Protein AF-A0A9W9Y7G5-F1 (afdb_monomer)

Radius of gyration: 18.4 Å; Cα contacts (8 Å, |Δi|>4): 168; chains: 1; bounding box: 62×41×43 Å

pLDDT: mean 81.01, std 15.97, range [38.94, 97.06]

Mean predicted aligned error: 9.38 Å

Foldseek 3Di:
DDDDPPPPDPPPLDQPDFDDAQWKKWWWFDPPPDPPDIATWIWGHHDRQWTKIWHWDCDPHVQDTDIDIDIDRCPSNPPRTPDIGTPDGHDPVCPVVVVVVSNVPDPHPPD

Organism: NCBI:txid1882269

Nearest PDB structures (foldseek):
  7uqb-assembly1_T  TM=4.193E-01  e=1.765E-01  Saccharomyces cerevisiae BY4741
  8ir3-assembly1_c  TM=4.124E-01  e=8.567E-01  Homo sapiens
  2ptf-assembly1_A  TM=5.793E-01  e=3.512E+00  Methanothermobacter thermautotrophicus str. Delta H
  2ptf-assembly1_B  TM=5.907E-01  e=5.213E+00  Methanothermobacter thermautotrophicus str. Delta H
  6ie4-assembly1_A  TM=3.474E-01  e=6.174E+00  Arabidopsis thaliana

Solvent-accessible surface area (backbone atoms only — not comparable to full-atom values): 6933 Å² total; per-residue (Å²): 139,88,79,80,82,76,75,79,71,80,78,67,83,68,60,84,52,88,80,58,69,34,22,37,27,46,34,36,25,56,62,81,84,48,92,92,40,71,44,70,35,41,34,36,30,66,44,97,65,32,27,40,35,43,38,74,44,50,83,91,46,83,86,49,70,46,80,46,78,45,81,38,67,51,73,48,70,41,82,46,56,74,49,73,46,76,76,52,82,44,63,75,89,45,52,63,59,52,52,57,51,60,74,63,56,82,87,62,84,86,126

Sequence (111 aa):
MTAEEEDPGSDIDVPKFSFEVNDPYILLSDRGDKSYTFHWRVYLHQIPTSGSTYHLLNDIDPTIWRFEHLPDQHVIYDSSLLTAQKIGMLNPTLHLAFLERLHQIPIVDSV

Structure (mmCIF, N/CA/C/O backbone):
data_AF-A0A9W9Y7G5-F1
#
_entry.id   AF-A0A9W9Y7G5-F1
#
loop_
_atom_si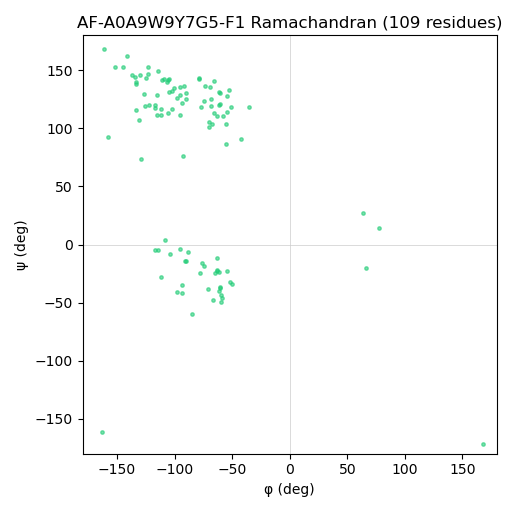te.group_PDB
_atom_site.id
_atom_site.type_symbol
_atom_site.label_atom_id
_atom_site.label_alt_id
_atom_site.label_comp_id
_atom_site.label_asym_id
_atom_site.label_entity_id
_atom_site.label_seq_id
_atom_site.pdbx_PDB_ins_code
_atom_site.Cartn_x
_atom_site.Cartn_y
_atom_site.Cartn_z
_atom_site.occupancy
_atom_site.B_iso_or_equiv
_atom_site.auth_seq_id
_atom_site.auth_comp_id
_atom_site.auth_asym_id
_atom_site.auth_atom_id
_atom_site.pdbx_PDB_model_num
ATOM 1 N N . MET A 1 1 ? -41.129 26.046 -24.274 1.00 38.94 1 MET A N 1
ATOM 2 C CA . MET A 1 1 ? -39.908 25.847 -25.075 1.00 38.94 1 MET A CA 1
ATOM 3 C C . MET A 1 1 ? -38.766 26.027 -24.101 1.00 38.94 1 MET A C 1
ATOM 5 O O . MET A 1 1 ? -38.572 27.121 -23.595 1.00 38.94 1 MET A O 1
ATOM 9 N N . THR A 1 2 ? -38.228 24.893 -23.679 1.00 43.12 2 THR A N 1
ATOM 10 C CA . THR A 1 2 ? -37.254 24.687 -22.608 1.00 43.12 2 THR A CA 1
ATOM 11 C C . THR A 1 2 ? -35.847 25.032 -23.074 1.00 43.12 2 THR A C 1
ATOM 13 O O . THR A 1 2 ? -35.486 24.712 -24.204 1.00 43.12 2 THR A O 1
ATOM 16 N N . ALA A 1 3 ? -35.065 25.620 -22.177 1.00 41.41 3 ALA A N 1
ATOM 17 C CA . ALA A 1 3 ? -33.634 25.378 -22.051 1.00 41.41 3 ALA A CA 1
ATOM 18 C C . ALA A 1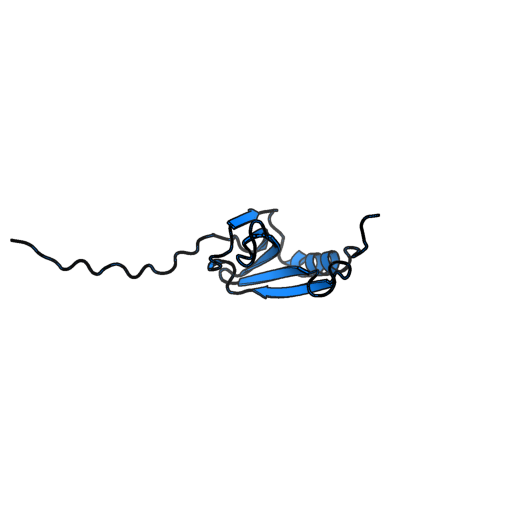 3 ? -33.259 25.784 -20.619 1.00 41.41 3 ALA A C 1
ATOM 20 O O . ALA A 1 3 ? -33.071 26.962 -20.331 1.00 41.41 3 ALA A O 1
ATOM 21 N N . GLU A 1 4 ? -33.286 24.810 -19.711 1.00 43.41 4 GLU A N 1
ATOM 22 C CA . GLU A 1 4 ? -32.519 24.887 -18.470 1.00 43.41 4 GLU A CA 1
ATOM 23 C C . GLU A 1 4 ? -31.064 24.624 -18.875 1.00 43.41 4 GLU A C 1
ATOM 25 O O . GLU A 1 4 ? -30.783 23.637 -19.557 1.00 43.41 4 GLU A O 1
ATOM 30 N N . GLU A 1 5 ? -30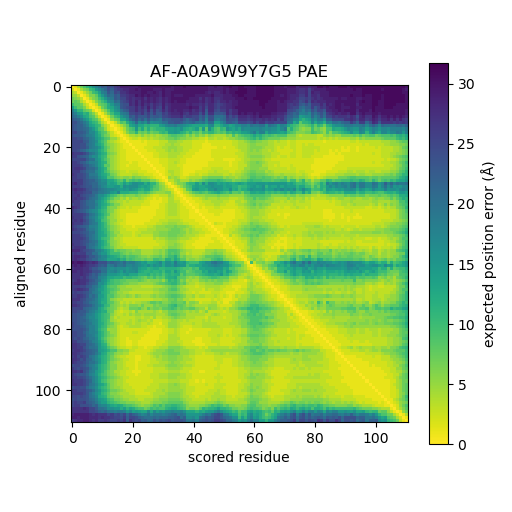.169 25.560 -18.560 1.00 46.62 5 GLU A N 1
ATOM 31 C CA . GLU A 1 5 ? -28.727 25.344 -18.660 1.00 46.62 5 GLU A CA 1
ATOM 32 C C . GLU A 1 5 ? -28.361 24.226 -17.681 1.00 46.62 5 GLU A C 1
ATOM 34 O O . GLU A 1 5 ? -28.446 24.404 -16.466 1.00 46.62 5 GLU A O 1
ATOM 39 N N . GLU A 1 6 ? -27.993 23.059 -18.211 1.00 45.09 6 GLU A N 1
ATOM 40 C CA . GLU A 1 6 ? -27.315 22.040 -17.421 1.00 45.09 6 GLU A CA 1
ATOM 41 C C . GLU A 1 6 ? -25.942 22.587 -17.021 1.00 45.09 6 GLU A C 1
ATOM 43 O O . GLU A 1 6 ? -25.074 22.822 -17.865 1.00 45.09 6 GLU A O 1
ATOM 48 N N . ASP A 1 7 ? -25.778 22.814 -15.719 1.00 51.69 7 ASP A N 1
ATOM 49 C CA . ASP A 1 7 ? -24.490 22.997 -15.058 1.00 51.69 7 ASP A CA 1
ATOM 50 C C . ASP A 1 7 ? -23.615 21.776 -15.391 1.00 51.69 7 ASP A C 1
ATOM 52 O O . ASP A 1 7 ? -23.992 20.653 -15.029 1.00 51.69 7 ASP A O 1
ATOM 56 N N . PRO A 1 8 ? -22.506 21.928 -16.142 1.00 45.62 8 PRO A N 1
ATOM 57 C CA . PRO A 1 8 ? -21.668 20.801 -16.497 1.00 45.62 8 PRO A CA 1
ATOM 58 C C . PRO A 1 8 ? -20.987 20.367 -15.210 1.00 45.62 8 PRO A 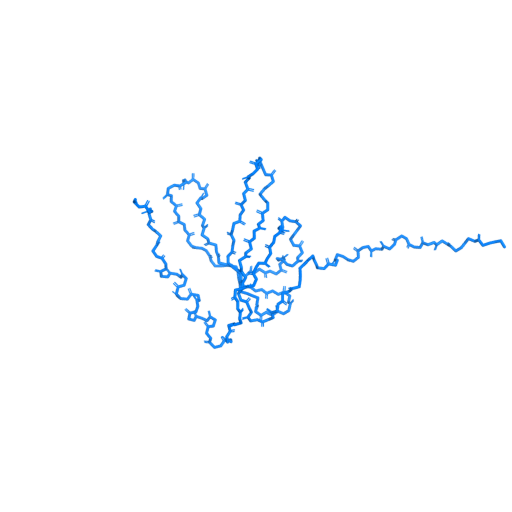C 1
ATOM 60 O O . PRO A 1 8 ? -20.057 21.025 -14.744 1.00 45.62 8 PRO A O 1
ATOM 63 N N . GLY A 1 9 ? -21.532 19.298 -14.627 1.00 47.34 9 GLY A N 1
ATOM 64 C CA . GLY A 1 9 ? -21.157 18.763 -13.333 1.00 47.34 9 GLY A CA 1
ATOM 65 C C . GLY A 1 9 ? -19.668 18.913 -13.089 1.00 47.34 9 GLY A C 1
ATOM 66 O O . GLY A 1 9 ? -18.844 18.371 -13.826 1.00 47.34 9 GLY A O 1
ATOM 67 N N . SER A 1 10 ? -19.329 19.670 -12.047 1.00 49.81 10 SER A N 1
ATOM 68 C CA . SER A 1 10 ? -18.027 19.548 -11.425 1.00 49.81 10 SER A CA 1
ATOM 69 C C . SER A 1 10 ? -17.896 18.078 -11.044 1.00 49.81 10 SER A C 1
ATOM 71 O O . SER A 1 10 ? -18.556 17.632 -10.100 1.00 49.81 10 SER A O 1
ATOM 73 N N . ASP A 1 11 ? -17.120 17.329 -11.824 1.00 52.72 11 ASP A N 1
ATOM 74 C CA . ASP A 1 11 ? -16.602 16.019 -11.462 1.00 52.72 11 ASP A CA 1
ATOM 75 C C . ASP A 1 11 ? -15.851 16.222 -10.146 1.00 52.72 11 ASP A C 1
ATOM 77 O O . ASP A 1 11 ? -14.668 16.553 -10.105 1.00 52.72 11 ASP A O 1
ATOM 81 N N . ILE A 1 12 ? -16.581 16.137 -9.036 1.00 58.50 12 ILE A N 1
ATOM 82 C CA . ILE A 1 12 ? -15.994 15.949 -7.723 1.00 58.50 12 ILE A CA 1
ATOM 83 C C . ILE A 1 12 ? -15.224 14.649 -7.884 1.00 58.50 12 ILE A C 1
ATOM 85 O O . ILE A 1 12 ? -15.874 13.626 -8.077 1.00 58.50 12 ILE A O 1
ATOM 89 N N . ASP A 1 13 ? -13.887 14.723 -7.877 1.00 63.06 13 ASP A N 1
ATOM 90 C CA . ASP A 1 13 ? -12.958 13.594 -7.983 1.00 63.06 13 ASP A CA 1
ATOM 91 C C . ASP A 1 13 ? -13.454 12.439 -7.109 1.00 63.06 13 ASP A C 1
ATOM 93 O O . ASP A 1 13 ? -13.183 12.365 -5.905 1.00 63.06 13 ASP A O 1
ATOM 97 N N . VAL A 1 14 ? -14.253 11.552 -7.702 1.00 62.59 14 VAL A N 1
ATOM 98 C CA . VAL A 1 14 ? -14.779 10.400 -6.991 1.00 62.59 14 VAL A CA 1
ATOM 99 C C . VAL A 1 14 ? -13.564 9.521 -6.738 1.00 62.59 14 VAL A C 1
ATOM 101 O O . VAL A 1 14 ? -12.864 9.192 -7.702 1.00 62.59 14 VAL A O 1
ATOM 104 N N . PRO A 1 15 ? -13.281 9.138 -5.479 1.00 65.44 15 PRO A N 1
ATOM 105 C CA . PRO A 1 15 ? -12.155 8.273 -5.183 1.00 65.44 15 PRO A CA 1
ATOM 106 C C . PRO A 1 15 ? -12.220 7.044 -6.082 1.00 65.44 15 PRO A C 1
ATOM 108 O O . PRO A 1 15 ? -13.181 6.271 -6.036 1.00 65.44 15 PRO A O 1
ATOM 111 N N . LYS A 1 16 ? -11.196 6.873 -6.920 1.00 74.19 16 LYS A N 1
ATOM 112 C CA . LYS A 1 16 ? -11.120 5.764 -7.881 1.00 74.19 16 LYS A CA 1
ATOM 113 C C . LYS A 1 16 ? -11.119 4.410 -7.164 1.00 74.19 16 LYS A C 1
ATOM 115 O O . LYS A 1 16 ? -11.514 3.397 -7.737 1.00 74.19 16 LYS A O 1
ATOM 120 N N . PHE A 1 17 ? -10.694 4.407 -5.902 1.00 81.00 17 PHE A N 1
ATOM 121 C CA . PHE A 1 17 ? -10.629 3.240 -5.041 1.00 81.00 17 PHE A CA 1
ATOM 122 C C . PHE A 1 17 ? -11.223 3.549 -3.665 1.00 81.00 17 PHE A C 1
ATOM 124 O O . PHE A 1 17 ? -10.951 4.593 -3.074 1.00 81.00 17 PHE A O 1
ATOM 131 N N . SER A 1 18 ? -11.993 2.600 -3.133 1.00 87.62 18 SER A N 1
ATOM 132 C CA . SER A 1 18 ? -12.436 2.596 -1.739 1.00 87.62 18 SER A CA 1
ATOM 133 C C . SER A 1 18 ? -11.533 1.683 -0.912 1.00 87.62 18 SER A C 1
ATOM 135 O O . SER A 1 18 ? -11.389 0.502 -1.239 1.00 87.62 18 SER A O 1
ATOM 137 N N . PHE A 1 19 ? -10.970 2.207 0.173 1.00 92.75 19 PHE A N 1
ATOM 138 C CA . PHE A 1 19 ? -10.154 1.445 1.114 1.00 92.75 19 PHE A CA 1
ATOM 139 C C . PHE A 1 19 ? -10.901 1.256 2.435 1.00 92.75 19 PHE A C 1
ATOM 141 O O . PHE A 1 19 ? -11.605 2.148 2.905 1.00 92.75 19 PHE A O 1
ATOM 148 N N . GLU A 1 20 ? -10.751 0.082 3.036 1.00 94.94 20 GLU A N 1
ATOM 149 C CA . GLU A 1 20 ? -11.304 -0.246 4.343 1.00 94.94 20 GLU A CA 1
ATOM 150 C C . GLU A 1 20 ? -10.270 0.077 5.421 1.00 94.94 20 GLU A C 1
ATOM 152 O O . GLU A 1 20 ? -9.070 -0.159 5.270 1.00 94.94 20 GLU A O 1
ATOM 157 N N . VAL A 1 21 ? -10.728 0.693 6.509 1.00 95.06 21 VAL A N 1
ATOM 158 C CA . VAL A 1 21 ? -9.839 1.136 7.583 1.00 95.06 21 VAL A CA 1
ATOM 159 C C . VAL A 1 21 ? -9.274 -0.074 8.322 1.00 95.06 21 VAL A C 1
ATOM 161 O O . VAL A 1 21 ? -10.017 -0.960 8.739 1.00 95.06 21 VAL A O 1
ATOM 164 N N . ASN A 1 22 ? -7.968 -0.019 8.581 1.00 96.25 22 ASN A N 1
ATOM 165 C CA . ASN A 1 22 ? -7.118 -1.047 9.181 1.00 96.25 22 ASN A CA 1
ATOM 166 C C . ASN A 1 22 ? -6.716 -2.192 8.251 1.00 96.25 22 ASN A C 1
ATOM 168 O O . ASN A 1 22 ? -6.178 -3.198 8.720 1.00 96.25 22 ASN A O 1
ATOM 172 N N . ASP A 1 23 ? -6.905 -2.030 6.947 1.00 96.19 23 ASP A N 1
ATOM 173 C CA . ASP A 1 23 ? -6.608 -3.088 5.996 1.00 96.19 23 ASP A CA 1
ATOM 174 C C . ASP A 1 23 ? -5.310 -2.799 5.229 1.00 96.19 23 ASP A C 1
ATOM 176 O O . ASP A 1 23 ? -5.109 -1.686 4.728 1.00 96.19 23 ASP A O 1
ATOM 180 N N . PRO A 1 24 ? -4.391 -3.778 5.146 1.00 95.75 24 PRO A N 1
ATOM 181 C CA . PRO A 1 24 ? -3.262 -3.717 4.234 1.00 95.75 24 PRO A CA 1
ATOM 182 C C . PRO A 1 24 ? -3.649 -4.075 2.793 1.00 95.75 24 PRO A C 1
ATOM 184 O O . PRO A 1 24 ? -4.411 -5.011 2.527 1.00 95.75 24 PRO A O 1
ATOM 187 N N . TYR A 1 25 ? -3.025 -3.372 1.855 1.00 95.62 25 TYR A N 1
ATOM 188 C CA . TYR A 1 25 ? -3.193 -3.488 0.415 1.00 95.62 25 TYR A CA 1
ATOM 189 C C . TYR A 1 25 ? -1.838 -3.619 -0.281 1.00 95.62 25 TYR A C 1
ATOM 191 O O . TYR A 1 25 ? -0.858 -2.988 0.120 1.00 95.62 25 TYR A O 1
ATOM 199 N N . ILE A 1 26 ? -1.802 -4.394 -1.364 1.00 94.94 26 ILE A N 1
ATOM 200 C CA . ILE A 1 26 ? -0.750 -4.305 -2.381 1.00 94.94 26 ILE A CA 1
ATOM 201 C C . ILE A 1 26 ? -1.252 -3.365 -3.469 1.00 94.94 26 ILE A C 1
ATOM 203 O O . ILE A 1 26 ? -2.300 -3.607 -4.068 1.00 94.94 26 ILE A O 1
ATOM 207 N N . LEU A 1 27 ? -0.504 -2.299 -3.719 1.00 93.88 27 LEU A N 1
ATOM 208 C CA . LEU A 1 27 ? -0.811 -1.297 -4.728 1.00 93.88 27 LEU A CA 1
ATOM 209 C C . LEU A 1 27 ? 0.097 -1.473 -5.937 1.00 93.88 27 LEU A C 1
ATOM 211 O O . LEU A 1 27 ? 1.291 -1.739 -5.781 1.00 93.88 27 LEU A O 1
ATOM 215 N N . LEU A 1 28 ? -0.464 -1.251 -7.120 1.00 91.81 28 LEU A N 1
ATOM 216 C CA . LEU A 1 28 ? 0.269 -1.180 -8.377 1.00 91.81 28 LEU A CA 1
ATOM 217 C C . LEU A 1 28 ? -0.050 0.139 -9.074 1.00 91.81 28 LEU A C 1
ATOM 219 O O . LEU A 1 28 ? -1.202 0.364 -9.445 1.00 91.81 28 LEU A O 1
ATOM 223 N N . SER A 1 29 ? 0.963 0.967 -9.299 1.00 90.50 29 SER A N 1
ATOM 224 C CA . SER A 1 29 ? 0.844 2.211 -10.065 1.00 90.50 29 SER A CA 1
ATOM 225 C C . SER A 1 29 ? 1.646 2.160 -11.360 1.00 90.50 29 SER A C 1
ATOM 227 O O . SER A 1 29 ? 2.697 1.520 -11.419 1.00 90.50 29 SER A O 1
ATOM 229 N N . ASP A 1 30 ? 1.170 2.868 -12.377 1.00 88.00 30 ASP A N 1
ATOM 230 C CA . ASP A 1 30 ? 1.945 3.200 -13.575 1.00 88.00 30 ASP A CA 1
ATOM 231 C C . ASP A 1 30 ? 2.981 4.289 -13.241 1.00 88.00 30 ASP A C 1
ATOM 233 O O . ASP A 1 30 ? 2.661 5.249 -12.540 1.00 88.00 30 ASP A O 1
ATOM 237 N N . ARG A 1 31 ? 4.228 4.156 -13.710 1.00 84.75 31 ARG A N 1
ATOM 238 C CA . ARG A 1 31 ? 5.256 5.201 -13.542 1.00 84.75 31 ARG A CA 1
ATOM 239 C C . ARG A 1 31 ? 5.276 6.216 -14.687 1.00 84.75 31 ARG A C 1
ATOM 241 O O . ARG A 1 31 ? 5.878 7.273 -14.518 1.00 84.75 31 ARG A O 1
ATOM 248 N N . GLY A 1 32 ? 4.616 5.934 -15.814 1.00 75.81 32 GLY A N 1
ATOM 249 C CA . GLY A 1 32 ? 4.364 6.861 -16.927 1.00 75.81 32 GLY A CA 1
ATOM 250 C C . GLY A 1 32 ? 5.588 7.344 -17.722 1.00 75.81 32 GLY A C 1
ATOM 251 O O . GLY A 1 32 ? 5.445 7.780 -18.862 1.00 75.81 32 GLY A O 1
ATOM 252 N N . ASP A 1 33 ? 6.794 7.264 -17.161 1.00 72.00 33 ASP A N 1
ATOM 253 C CA . ASP A 1 33 ? 8.040 7.768 -17.739 1.00 72.00 33 ASP A CA 1
ATOM 254 C C . ASP A 1 33 ? 8.613 6.859 -18.839 1.00 72.00 33 ASP A C 1
ATOM 256 O O . ASP A 1 33 ? 9.346 7.320 -19.718 1.00 72.00 33 ASP A O 1
ATOM 260 N N . LYS A 1 34 ? 8.276 5.565 -18.812 1.00 67.88 34 LYS A N 1
ATOM 261 C CA . LYS A 1 34 ? 8.699 4.548 -19.783 1.00 67.88 34 LYS A CA 1
ATOM 262 C C . LYS A 1 34 ? 7.577 3.533 -19.998 1.00 67.88 34 LYS A C 1
ATOM 264 O O . LYS A 1 34 ? 6.764 3.280 -19.116 1.00 67.88 34 LYS A O 1
ATOM 269 N N . SER A 1 35 ? 7.535 2.905 -21.172 1.00 70.50 35 SER A N 1
ATOM 270 C CA . SER A 1 35 ? 6.567 1.832 -21.418 1.00 70.50 35 SER A CA 1
ATOM 271 C C . SER A 1 35 ? 6.793 0.672 -20.444 1.00 70.50 35 SER A C 1
ATOM 273 O O . SER A 1 35 ? 7.915 0.181 -20.320 1.00 70.50 35 SER A O 1
ATOM 275 N N . TYR A 1 36 ? 5.713 0.214 -19.807 1.00 69.88 36 TYR A N 1
ATOM 276 C CA . TYR A 1 36 ? 5.693 -0.946 -18.908 1.00 69.88 36 TYR A CA 1
ATOM 277 C C . TYR A 1 36 ? 6.541 -0.798 -17.631 1.00 69.88 36 TYR A C 1
ATOM 279 O O . TYR A 1 36 ? 6.991 -1.803 -17.076 1.00 69.88 36 TYR A O 1
ATOM 287 N N . THR A 1 37 ? 6.762 0.428 -17.142 1.00 80.12 37 THR A N 1
ATOM 288 C CA . THR A 1 37 ? 7.329 0.645 -15.805 1.00 80.12 37 THR A CA 1
ATOM 289 C C . THR A 1 37 ? 6.220 0.752 -14.768 1.00 80.12 37 THR A C 1
ATOM 291 O O . THR A 1 37 ? 5.31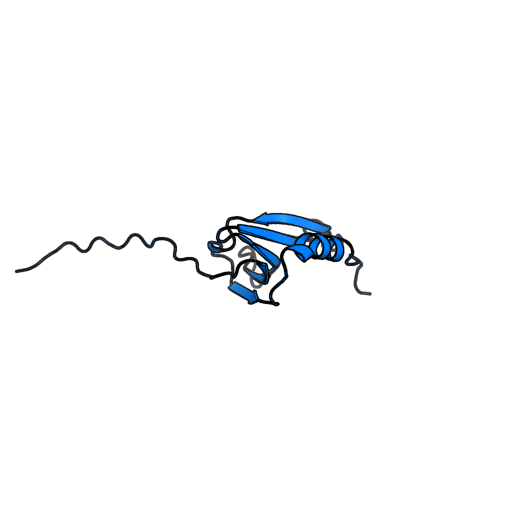5 1.575 -14.862 1.00 80.12 37 THR A O 1
ATOM 294 N N . PHE A 1 38 ? 6.305 -0.090 -13.741 1.00 82.12 38 PHE A N 1
ATOM 295 C CA . PHE A 1 38 ? 5.306 -0.157 -12.683 1.00 82.12 38 PHE A CA 1
ATOM 296 C C . PHE A 1 38 ? 5.938 0.066 -11.311 1.00 82.12 38 PHE A C 1
ATOM 298 O O . PHE A 1 38 ? 7.112 -0.236 -11.092 1.00 82.12 38 PHE A O 1
ATOM 305 N N . HIS A 1 39 ? 5.144 0.579 -10.376 1.00 84.94 39 HIS A N 1
ATOM 306 C CA . HIS A 1 39 ? 5.524 0.760 -8.983 1.00 84.94 39 HIS A CA 1
ATOM 307 C C . HIS A 1 39 ? 4.634 -0.085 -8.073 1.00 84.94 39 HIS A C 1
ATOM 309 O O . HIS A 1 39 ? 3.422 0.120 -8.028 1.00 84.94 39 HIS A O 1
ATOM 315 N N . TRP A 1 40 ? 5.251 -0.996 -7.323 1.00 88.25 40 TRP A N 1
ATOM 316 C CA . TRP A 1 40 ? 4.587 -1.779 -6.286 1.00 88.25 40 TRP A CA 1
ATOM 317 C C . TRP A 1 40 ? 4.766 -1.127 -4.920 1.00 88.25 40 TRP A C 1
ATOM 319 O O . TRP A 1 40 ? 5.874 -0.720 -4.573 1.00 88.25 40 TRP A O 1
ATOM 329 N N . ARG A 1 41 ? 3.689 -1.048 -4.136 1.00 90.62 41 ARG A N 1
ATOM 330 C CA . ARG A 1 41 ? 3.717 -0.498 -2.772 1.00 90.62 41 ARG A CA 1
ATOM 331 C C . ARG A 1 41 ? 2.894 -1.370 -1.835 1.00 90.62 41 ARG A C 1
ATOM 333 O O . ARG A 1 41 ? 1.860 -1.895 -2.242 1.00 90.62 41 ARG A O 1
ATOM 340 N N . VAL A 1 42 ? 3.317 -1.491 -0.580 1.00 93.81 42 VAL A N 1
ATOM 341 C CA . VAL A 1 42 ? 2.446 -2.002 0.486 1.00 93.81 42 VAL A CA 1
ATOM 342 C C . VAL A 1 42 ? 1.841 -0.798 1.189 1.00 93.81 42 VAL A C 1
ATOM 344 O O . VAL A 1 42 ? 2.564 0.105 1.594 1.00 93.81 42 VAL A O 1
ATOM 347 N N . TYR A 1 43 ? 0.525 -0.772 1.335 1.00 95.38 43 TYR A N 1
ATOM 348 C CA . TYR A 1 43 ? -0.193 0.332 1.959 1.00 95.38 43 TYR A CA 1
ATOM 349 C C . TYR A 1 43 ? -1.080 -0.186 3.078 1.00 95.38 43 TYR A C 1
ATOM 351 O O . TYR A 1 43 ? -1.848 -1.114 2.862 1.00 95.38 43 TYR A O 1
ATOM 359 N N . LEU A 1 44 ? -0.995 0.407 4.261 1.00 96.25 44 LEU A N 1
ATOM 360 C CA . LEU A 1 44 ? -1.932 0.165 5.350 1.00 96.25 44 LEU A CA 1
ATOM 361 C C . LEU A 1 44 ? -2.848 1.376 5.468 1.00 96.25 44 LEU A C 1
ATOM 363 O O . LEU A 1 44 ? -2.394 2.455 5.849 1.00 96.25 44 LEU A O 1
ATOM 367 N N . HIS A 1 45 ? -4.131 1.194 5.167 1.00 95.94 45 HIS A N 1
ATOM 368 C CA . HIS A 1 45 ? -5.123 2.246 5.345 1.00 95.94 45 HIS A CA 1
ATOM 369 C C . HIS A 1 45 ? -5.465 2.354 6.833 1.00 95.94 45 HIS A C 1
ATOM 371 O O . HIS A 1 45 ? -5.916 1.381 7.429 1.00 95.94 45 HIS A O 1
ATOM 377 N N . GLN A 1 46 ? -5.214 3.498 7.469 1.00 94.38 46 GLN A N 1
ATOM 378 C CA . GLN A 1 46 ? -5.313 3.621 8.935 1.00 94.38 46 GLN A CA 1
ATOM 379 C C . GLN A 1 46 ? -6.468 4.512 9.380 1.00 94.38 46 GLN A C 1
ATOM 381 O O . GLN A 1 46 ? -7.015 4.306 10.460 1.00 94.38 46 GLN A O 1
ATOM 386 N N . ILE A 1 47 ? -6.857 5.479 8.550 1.00 91.19 47 ILE A N 1
ATOM 387 C CA . ILE A 1 47 ? -8.030 6.334 8.745 1.00 91.19 47 ILE A CA 1
ATOM 388 C C . ILE A 1 47 ? -8.708 6.571 7.387 1.00 91.19 47 ILE A C 1
ATOM 390 O O . ILE A 1 47 ? -8.041 6.421 6.371 1.00 91.19 47 ILE A O 1
ATOM 394 N N . PRO A 1 48 ? -9.982 7.006 7.330 1.00 89.12 48 PRO A N 1
ATOM 395 C CA . PRO A 1 48 ? -10.750 7.063 6.076 1.00 89.12 48 PRO A CA 1
ATOM 396 C C . PRO A 1 48 ? -10.116 7.850 4.919 1.00 89.12 48 PRO A C 1
ATOM 398 O O . PRO A 1 48 ? -10.475 7.650 3.765 1.00 89.12 48 PRO A O 1
ATOM 401 N N . THR A 1 49 ? -9.204 8.774 5.215 1.00 86.75 49 THR A N 1
ATOM 402 C CA . THR A 1 49 ? -8.557 9.635 4.219 1.00 86.75 49 THR A CA 1
ATOM 403 C C . THR A 1 49 ? -7.060 9.388 4.078 1.00 86.75 49 THR A C 1
ATOM 405 O O . THR A 1 49 ? -6.428 10.021 3.239 1.00 86.75 49 THR A O 1
ATOM 408 N N . SER A 1 50 ? -6.453 8.522 4.897 1.00 90.19 50 SER A N 1
ATOM 409 C CA . SER A 1 50 ? -5.002 8.345 4.870 1.00 90.19 50 SER A CA 1
ATOM 410 C C . SER A 1 50 ? -4.512 7.054 5.515 1.00 90.19 50 SER A C 1
ATOM 412 O O . SER A 1 50 ? -5.225 6.309 6.192 1.00 90.19 50 SER A O 1
ATOM 414 N N . GLY A 1 51 ? -3.239 6.774 5.283 1.00 94.00 51 GLY A N 1
ATOM 415 C CA . GLY A 1 51 ? -2.584 5.602 5.820 1.00 94.00 51 GLY A CA 1
ATOM 416 C C . GLY A 1 51 ? -1.077 5.727 5.757 1.00 94.00 51 GLY A C 1
ATOM 417 O O . GLY A 1 51 ? -0.527 6.819 5.614 1.00 94.00 51 GLY A O 1
ATOM 418 N N . SER A 1 52 ? -0.424 4.583 5.859 1.00 95.06 52 SER A N 1
ATOM 419 C CA . SER A 1 52 ? 1.021 4.463 5.773 1.00 95.06 52 SER A CA 1
ATOM 420 C C . SER A 1 52 ? 1.391 3.648 4.555 1.00 95.06 52 SER A C 1
ATOM 422 O O . SER A 1 52 ? 0.905 2.530 4.380 1.00 95.06 52 SER A O 1
ATOM 424 N N . THR A 1 53 ? 2.294 4.186 3.750 1.00 93.56 53 THR A N 1
ATOM 425 C CA . THR A 1 53 ? 2.889 3.462 2.640 1.00 93.56 53 THR A CA 1
ATOM 426 C C . THR A 1 53 ? 4.270 2.961 3.040 1.00 93.56 53 THR A C 1
ATOM 428 O O . THR A 1 53 ? 5.071 3.687 3.632 1.00 93.56 53 THR A O 1
ATOM 431 N N . TYR A 1 54 ? 4.537 1.705 2.710 1.00 91.25 54 TYR A N 1
ATOM 432 C CA . TYR A 1 54 ? 5.796 1.014 2.928 1.00 91.25 54 TYR A CA 1
ATOM 433 C C . TYR A 1 54 ? 6.394 0.679 1.561 1.00 91.25 54 TYR A C 1
ATOM 435 O O . TYR A 1 54 ? 5.838 -0.115 0.792 1.00 91.25 54 TYR A O 1
ATOM 443 N N . HIS A 1 55 ? 7.501 1.337 1.237 1.00 85.19 55 HIS A N 1
ATOM 444 C CA . HIS A 1 55 ? 8.186 1.227 -0.041 1.00 85.19 55 HIS A CA 1
ATOM 445 C C . HIS A 1 55 ? 9.459 0.407 0.088 1.00 85.19 55 HIS A C 1
ATOM 447 O O . HIS A 1 55 ? 10.224 0.574 1.035 1.00 85.19 55 HIS A O 1
ATOM 453 N N . LEU A 1 56 ? 9.719 -0.404 -0.933 1.00 77.81 56 LEU A N 1
ATOM 454 C CA . LEU A 1 56 ? 11.040 -0.944 -1.207 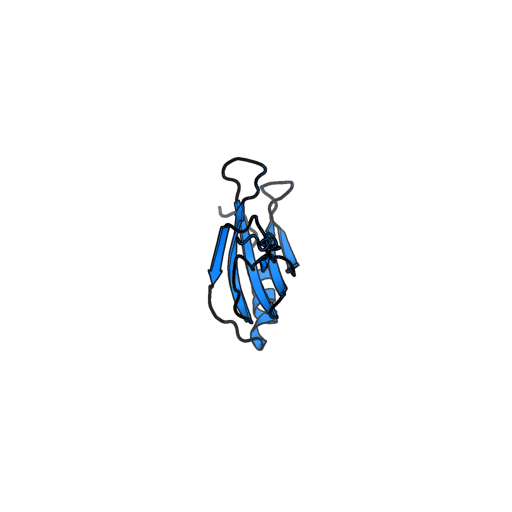1.00 77.81 56 LEU A CA 1
ATOM 455 C C . LEU A 1 56 ? 11.531 -0.302 -2.513 1.00 77.81 56 LEU A C 1
ATOM 457 O O . LEU A 1 56 ? 10.939 -0.519 -3.569 1.00 77.81 56 LEU A O 1
ATOM 461 N N . LEU A 1 57 ? 12.552 0.549 -2.428 1.00 75.88 57 LEU A N 1
ATOM 462 C CA . LEU A 1 57 ? 13.035 1.373 -3.540 1.00 75.88 57 LEU A CA 1
ATOM 463 C C . LEU A 1 57 ? 14.411 0.912 -4.020 1.00 75.88 57 LEU A C 1
ATOM 465 O O . LEU A 1 57 ? 15.265 0.623 -3.188 1.00 75.88 57 LEU A O 1
ATOM 469 N N . ASN A 1 58 ? 14.628 0.946 -5.337 1.00 68.94 58 ASN A N 1
ATOM 470 C CA . ASN A 1 58 ? 15.924 0.802 -6.010 1.00 68.94 58 ASN A CA 1
ATOM 471 C C . ASN A 1 58 ? 16.126 1.961 -7.011 1.00 68.94 58 ASN A C 1
ATOM 473 O O . ASN A 1 58 ? 15.904 1.840 -8.213 1.00 68.94 58 ASN A O 1
ATOM 477 N N . ASP A 1 59 ? 16.405 3.156 -6.501 1.00 64.56 59 ASP A N 1
ATOM 478 C CA . ASP A 1 59 ? 16.260 4.408 -7.250 1.00 64.56 59 ASP A CA 1
ATOM 479 C C . ASP A 1 59 ? 17.471 4.781 -8.123 1.00 64.56 59 ASP A C 1
ATOM 481 O O . ASP A 1 59 ? 17.324 4.945 -9.332 1.00 64.56 59 ASP A O 1
ATOM 485 N N . ILE A 1 60 ? 18.651 4.956 -7.522 1.00 63.16 60 ILE A N 1
ATOM 486 C CA . ILE A 1 60 ? 19.841 5.523 -8.178 1.00 63.16 60 ILE A CA 1
ATOM 487 C C . ILE A 1 60 ? 20.774 4.410 -8.652 1.00 63.16 60 ILE A C 1
ATOM 489 O O . ILE A 1 60 ? 21.313 4.474 -9.756 1.00 63.16 60 ILE A O 1
ATOM 493 N N . ASP A 1 61 ? 20.938 3.383 -7.824 1.00 66.38 61 ASP A N 1
ATOM 494 C CA . ASP A 1 61 ? 21.652 2.161 -8.158 1.00 66.38 61 ASP A CA 1
ATOM 495 C C . ASP A 1 61 ? 20.644 1.005 -8.094 1.00 66.38 61 ASP A C 1
ATOM 497 O O . ASP A 1 61 ? 20.091 0.751 -7.022 1.00 66.38 61 ASP A O 1
ATOM 501 N N . PRO A 1 62 ? 20.372 0.299 -9.206 1.00 67.00 62 PRO A N 1
ATOM 502 C CA . PRO A 1 62 ? 19.402 -0.793 -9.219 1.00 67.00 62 PRO A CA 1
ATOM 503 C C . PRO A 1 62 ? 19.799 -1.973 -8.314 1.00 67.00 62 PRO A C 1
ATOM 505 O O . PRO A 1 62 ? 18.964 -2.846 -8.084 1.00 67.00 62 PRO A O 1
ATOM 508 N N . THR A 1 63 ? 21.043 -2.002 -7.822 1.00 69.62 63 THR A N 1
ATOM 509 C CA . THR A 1 63 ? 21.566 -2.999 -6.874 1.00 69.62 63 THR A CA 1
ATOM 510 C C . THR A 1 63 ? 21.404 -2.585 -5.410 1.00 69.62 63 THR A C 1
ATOM 512 O O . THR A 1 63 ? 21.517 -3.419 -4.515 1.00 69.62 63 THR A O 1
ATOM 515 N N . ILE A 1 64 ? 21.108 -1.309 -5.136 1.00 68.25 64 ILE A N 1
ATOM 516 C CA . ILE A 1 64 ? 20.908 -0.810 -3.775 1.00 68.25 64 ILE A CA 1
ATOM 517 C C . ILE A 1 64 ? 19.419 -0.670 -3.519 1.00 68.25 64 ILE A C 1
ATOM 519 O O . ILE A 1 64 ? 18.725 0.151 -4.116 1.00 68.25 64 ILE A O 1
ATOM 523 N N . TRP A 1 65 ? 18.947 -1.446 -2.559 1.00 76.00 65 TRP A N 1
ATOM 524 C CA . TRP A 1 65 ? 17.564 -1.435 -2.132 1.00 76.00 65 TRP A CA 1
ATOM 525 C C . TRP A 1 65 ? 17.430 -0.757 -0.764 1.00 76.00 65 TRP A C 1
ATOM 527 O O . TRP A 1 65 ? 18.248 -0.969 0.133 1.00 76.00 65 TRP A O 1
ATOM 537 N N . ARG A 1 66 ? 16.377 0.043 -0.577 1.00 79.00 66 ARG A N 1
ATOM 538 C CA . ARG A 1 66 ? 16.052 0.681 0.707 1.00 79.00 66 ARG A CA 1
ATOM 539 C C . ARG A 1 66 ? 14.583 0.553 1.057 1.00 79.00 66 ARG A C 1
ATOM 541 O O . ARG A 1 66 ? 13.722 0.645 0.184 1.00 79.00 66 ARG A O 1
ATOM 548 N N . PHE A 1 67 ? 14.315 0.383 2.345 1.00 84.75 67 PHE A N 1
ATOM 549 C CA . PHE A 1 67 ? 12.968 0.450 2.890 1.00 84.75 67 PHE A CA 1
ATOM 550 C C . PHE A 1 67 ? 12.642 1.887 3.303 1.00 84.75 67 PHE A C 1
ATOM 552 O O . PHE A 1 67 ? 13.418 2.512 4.025 1.00 84.75 67 PHE A O 1
ATOM 559 N N . GLU A 1 68 ? 11.491 2.398 2.876 1.00 88.00 68 GLU A N 1
ATOM 560 C CA . GLU A 1 68 ? 10.943 3.671 3.345 1.00 88.00 68 GLU A CA 1
ATOM 561 C C . GLU A 1 68 ? 9.529 3.482 3.895 1.00 88.00 68 GLU A C 1
ATOM 563 O O . GLU A 1 68 ? 8.723 2.730 3.349 1.00 88.00 68 GLU A O 1
ATOM 568 N N . HIS A 1 69 ? 9.211 4.218 4.957 1.00 91.06 69 HIS A N 1
ATOM 569 C CA . HIS A 1 69 ? 7.867 4.324 5.517 1.00 91.06 69 HIS A CA 1
ATOM 570 C C . HIS A 1 69 ? 7.448 5.790 5.513 1.00 91.06 69 HIS A C 1
ATOM 572 O O . HIS A 1 69 ? 8.115 6.629 6.118 1.00 91.06 69 HIS A O 1
ATOM 578 N N . LEU A 1 70 ? 6.354 6.098 4.817 1.00 92.62 70 LEU A N 1
ATOM 579 C CA . LEU A 1 70 ? 5.858 7.460 4.644 1.00 92.62 70 LEU A CA 1
ATOM 580 C C . LEU A 1 70 ? 4.342 7.511 4.891 1.00 92.62 70 LEU A C 1
ATOM 582 O O . LEU A 1 70 ? 3.626 6.603 4.460 1.00 92.62 70 LEU A O 1
ATOM 586 N N . PRO A 1 71 ? 3.823 8.557 5.558 1.00 91.38 71 PRO A N 1
ATOM 587 C CA . PRO A 1 71 ? 2.388 8.805 5.587 1.00 91.38 71 PRO A CA 1
ATOM 588 C C . PRO A 1 71 ? 1.890 9.167 4.181 1.00 91.38 71 PRO A C 1
ATOM 590 O O . PRO A 1 71 ? 2.546 9.918 3.460 1.00 91.38 71 PRO A O 1
ATOM 593 N N . ASP A 1 72 ? 0.712 8.670 3.812 1.00 89.69 72 ASP A N 1
ATOM 594 C CA . ASP A 1 72 ? 0.105 8.908 2.502 1.00 89.69 72 ASP A CA 1
ATOM 595 C C . ASP A 1 72 ? -1.372 9.287 2.651 1.00 89.69 72 ASP A C 1
ATOM 597 O O . ASP A 1 72 ? -2.197 8.512 3.147 1.00 89.69 72 ASP A O 1
ATOM 601 N N . GLN A 1 73 ? -1.679 10.517 2.240 1.00 86.38 73 GLN A N 1
ATOM 602 C CA . GLN A 1 73 ? -3.013 11.123 2.280 1.00 86.38 73 GLN A CA 1
ATOM 603 C C . GLN A 1 73 ? -3.685 11.173 0.902 1.00 86.38 73 GLN A C 1
ATOM 605 O O . GLN A 1 73 ? -4.850 11.546 0.805 1.00 86.38 73 GLN A O 1
ATOM 610 N N . HIS A 1 74 ? -2.959 10.834 -0.165 1.00 83.81 74 HIS A N 1
ATOM 611 C CA . HIS A 1 74 ? -3.408 11.063 -1.538 1.00 83.81 74 HIS A CA 1
ATOM 612 C C . HIS A 1 74 ? -3.599 9.772 -2.328 1.00 83.81 74 HIS A C 1
ATOM 614 O O . HIS A 1 74 ? -4.112 9.826 -3.440 1.00 83.81 74 HIS A O 1
ATOM 620 N N . VAL A 1 75 ? -3.257 8.612 -1.760 1.00 84.44 75 VAL A N 1
ATOM 621 C CA . VAL A 1 75 ? -3.373 7.313 -2.438 1.00 84.44 75 VAL A CA 1
ATOM 622 C C . VAL A 1 75 ? -4.759 7.038 -3.035 1.00 84.44 75 VAL A C 1
ATOM 624 O O . VAL A 1 75 ? -4.865 6.399 -4.077 1.00 84.44 75 VAL A O 1
ATOM 627 N N . ILE A 1 76 ? -5.827 7.545 -2.411 1.00 83.31 76 ILE A N 1
ATOM 628 C CA . ILE A 1 76 ? -7.215 7.352 -2.864 1.00 83.31 76 ILE A CA 1
ATOM 629 C C . ILE A 1 76 ? -7.569 8.194 -4.101 1.00 83.31 76 ILE A C 1
ATOM 631 O O . ILE A 1 76 ? -8.527 7.881 -4.808 1.00 83.31 76 ILE A O 1
ATOM 635 N N . TYR A 1 77 ? -6.772 9.230 -4.368 1.00 84.62 77 TYR A N 1
ATOM 636 C CA . TYR A 1 77 ? -6.890 10.153 -5.499 1.00 84.62 77 TYR A CA 1
ATOM 637 C C . TYR A 1 77 ? -5.778 9.942 -6.538 1.00 84.62 77 TYR A C 1
ATOM 639 O O . TYR A 1 77 ? -5.670 10.697 -7.501 1.00 84.62 77 TYR A O 1
ATOM 647 N N . ASP A 1 78 ? -4.920 8.938 -6.347 1.00 86.75 78 ASP A N 1
ATOM 648 C CA . ASP A 1 78 ? -3.779 8.692 -7.219 1.00 86.75 78 ASP A CA 1
ATOM 649 C C . ASP A 1 78 ? -4.249 8.179 -8.589 1.00 86.75 78 ASP A C 1
ATOM 651 O O . ASP A 1 78 ? -4.642 7.021 -8.756 1.00 86.75 78 ASP A O 1
ATOM 655 N N . SER A 1 79 ? -4.191 9.051 -9.597 1.00 87.69 79 SER A N 1
ATOM 656 C CA . SER A 1 79 ? -4.600 8.728 -10.967 1.00 87.69 79 SER A CA 1
ATOM 657 C C . SER A 1 79 ? -3.716 7.658 -11.613 1.00 87.69 79 SER A C 1
ATOM 659 O O . SER A 1 79 ? -4.195 6.917 -12.478 1.00 87.69 79 SER A O 1
ATOM 661 N N . SER A 1 80 ? -2.467 7.519 -11.148 1.00 88.94 80 SER A N 1
ATOM 662 C CA . SER A 1 80 ? -1.523 6.496 -11.603 1.00 88.94 80 SER A CA 1
ATOM 663 C C . SER A 1 80 ? -1.819 5.110 -11.029 1.00 88.94 80 SER A C 1
ATOM 665 O O . SER A 1 80 ? -1.312 4.113 -11.545 1.00 88.94 80 SER A O 1
ATOM 667 N N . LEU A 1 81 ? -2.641 5.016 -9.975 1.00 90.81 81 LEU A N 1
ATOM 668 C CA . LEU A 1 81 ? -2.979 3.750 -9.337 1.00 90.81 81 LEU A CA 1
ATOM 669 C C . LEU A 1 81 ? -3.844 2.901 -10.280 1.00 90.81 81 LEU A C 1
ATOM 671 O O . LEU A 1 81 ? -4.940 3.291 -10.696 1.00 90.81 81 LEU A O 1
ATOM 675 N N . LEU A 1 82 ? -3.328 1.726 -10.637 1.00 91.25 82 LEU A N 1
ATOM 676 C CA . LEU A 1 82 ? -3.959 0.776 -11.551 1.00 91.25 82 LEU A CA 1
ATOM 677 C C . LEU A 1 82 ? -4.792 -0.258 -10.796 1.00 91.25 82 LEU A C 1
ATOM 679 O O . LEU A 1 82 ? -5.890 -0.596 -11.228 1.00 91.25 82 LEU A O 1
ATOM 683 N N . THR A 1 83 ? -4.280 -0.761 -9.669 1.00 92.38 83 THR A N 1
ATOM 684 C CA . THR A 1 83 ? -5.001 -1.715 -8.820 1.00 92.38 83 THR A CA 1
ATOM 685 C C . THR A 1 83 ? -4.580 -1.617 -7.356 1.00 92.38 83 THR A C 1
ATOM 687 O O . THR A 1 83 ? -3.446 -1.251 -7.039 1.00 92.38 83 THR A O 1
ATOM 690 N N . ALA A 1 84 ? -5.510 -1.983 -6.474 1.00 94.25 84 ALA A N 1
ATOM 691 C CA . ALA A 1 84 ? -5.313 -2.132 -5.043 1.00 94.25 84 ALA A CA 1
ATOM 692 C C . ALA A 1 84 ? -5.889 -3.482 -4.596 1.00 94.25 84 ALA A C 1
ATOM 694 O O . ALA A 1 84 ? -7.105 -3.665 -4.528 1.00 94.25 84 ALA A O 1
ATOM 695 N N . GLN A 1 85 ? -5.018 -4.439 -4.283 1.00 95.50 85 GLN A N 1
ATOM 696 C CA . GLN A 1 85 ? -5.424 -5.753 -3.794 1.00 95.50 85 GLN A CA 1
ATOM 697 C C . GLN A 1 85 ? -5.395 -5.769 -2.268 1.00 95.50 85 GLN A C 1
ATOM 699 O O . GLN A 1 85 ? -4.321 -5.749 -1.667 1.00 95.50 85 GLN A O 1
ATOM 704 N N . LYS A 1 86 ? -6.570 -5.860 -1.639 1.00 95.56 86 LYS A N 1
ATOM 705 C CA . LYS A 1 86 ? -6.689 -6.099 -0.195 1.00 95.56 86 LYS A CA 1
ATOM 706 C C . LYS A 1 86 ? -6.048 -7.441 0.166 1.00 95.56 86 LYS A C 1
ATOM 708 O O . LYS A 1 86 ? -6.355 -8.454 -0.465 1.00 95.56 86 LYS A O 1
ATOM 713 N N . ILE A 1 87 ? -5.189 -7.447 1.181 1.00 93.62 87 ILE A N 1
ATOM 714 C CA . ILE A 1 87 ? -4.513 -8.656 1.681 1.00 93.62 87 ILE A CA 1
ATOM 715 C C . ILE A 1 87 ? -5.305 -9.271 2.842 1.00 93.62 87 ILE A C 1
ATOM 717 O O . ILE A 1 87 ? -5.368 -10.489 2.989 1.00 93.62 87 ILE A O 1
ATOM 721 N N . GLY A 1 88 ? -5.938 -8.434 3.662 1.00 91.75 88 GLY A N 1
ATOM 722 C CA . GLY A 1 88 ? -6.724 -8.861 4.812 1.00 91.75 88 GLY A CA 1
ATOM 723 C C . GLY A 1 88 ? -7.076 -7.681 5.705 1.00 91.75 88 GLY A C 1
ATOM 724 O O . GLY A 1 88 ? -6.828 -6.541 5.332 1.00 91.75 88 GLY A O 1
ATOM 725 N N . MET A 1 89 ? -7.640 -7.972 6.874 1.00 93.69 89 MET A N 1
ATOM 726 C CA . MET A 1 89 ? -7.855 -6.985 7.930 1.00 93.69 89 MET A CA 1
ATOM 727 C C . MET A 1 89 ? -6.788 -7.149 9.006 1.00 93.69 89 MET A C 1
ATOM 729 O O . MET A 1 89 ? -6.517 -8.267 9.450 1.00 93.69 89 MET A O 1
ATOM 733 N N . LEU A 1 90 ? -6.173 -6.041 9.417 1.00 95.38 90 LEU A N 1
ATOM 734 C CA . LEU A 1 90 ? -5.138 -6.024 10.441 1.00 95.38 90 LEU A CA 1
ATOM 735 C C . LEU A 1 90 ? -5.666 -5.319 11.689 1.00 95.38 90 LEU A C 1
ATOM 737 O O . LEU A 1 90 ? -5.943 -4.125 11.666 1.00 95.38 90 LEU A O 1
ATOM 741 N N . ASN A 1 91 ? -5.764 -6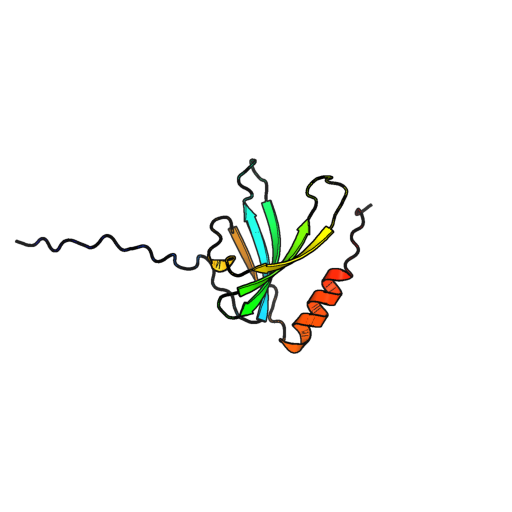.037 12.811 1.00 95.94 91 ASN A N 1
ATOM 742 C CA . ASN A 1 91 ? -6.155 -5.416 14.078 1.00 95.94 91 ASN A CA 1
ATOM 743 C C . ASN A 1 91 ? -5.257 -4.188 14.367 1.00 95.94 91 ASN A C 1
ATOM 745 O O . ASN A 1 91 ? -4.035 -4.334 14.288 1.00 95.94 91 ASN A O 1
ATOM 749 N N . PRO A 1 92 ? -5.816 -3.021 14.750 1.00 95.75 92 PRO A N 1
ATOM 750 C CA . PRO A 1 92 ? -5.043 -1.805 15.033 1.00 95.75 92 PRO A CA 1
ATOM 751 C C . PRO A 1 92 ? -3.858 -2.005 15.984 1.00 95.75 92 PRO A C 1
ATOM 753 O O . PRO A 1 92 ? -2.797 -1.411 15.811 1.00 95.75 92 PRO A O 1
ATOM 756 N N . THR A 1 93 ? -3.999 -2.909 16.957 1.00 97.06 93 THR A N 1
ATOM 757 C CA . THR A 1 93 ? -2.948 -3.244 17.936 1.00 97.06 93 THR A CA 1
ATOM 758 C C . THR A 1 93 ? -1.701 -3.845 17.274 1.00 97.06 93 THR A C 1
ATOM 760 O O . THR A 1 93 ? -0.612 -3.808 17.840 1.00 97.06 93 THR A O 1
ATOM 763 N N . L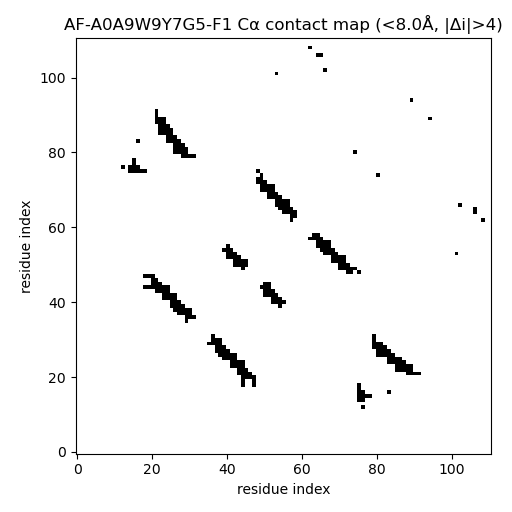EU A 1 94 ? -1.841 -4.396 16.066 1.00 96.62 94 LEU A N 1
ATOM 764 C CA . LEU A 1 94 ? -0.768 -5.028 15.302 1.00 96.62 94 LEU A CA 1
ATOM 765 C C . LEU A 1 94 ? -0.101 -4.083 14.296 1.00 96.62 94 LEU A C 1
ATOM 767 O O . LEU A 1 94 ? 0.865 -4.496 13.663 1.00 96.62 94 LEU A O 1
ATOM 771 N N . HIS A 1 95 ? -0.564 -2.838 14.134 1.00 95.06 95 HIS A N 1
ATOM 772 C CA . HIS A 1 95 ? -0.014 -1.910 13.131 1.00 95.06 95 HIS A CA 1
ATOM 773 C C . HIS A 1 95 ? 1.479 -1.633 13.343 1.00 95.06 95 HIS A C 1
ATOM 775 O O . HIS A 1 95 ? 2.254 -1.679 12.390 1.00 95.06 95 HIS A O 1
ATOM 781 N N . LEU A 1 96 ? 1.901 -1.409 14.593 1.00 94.44 96 LEU A N 1
ATOM 782 C CA . LEU A 1 96 ? 3.316 -1.197 14.913 1.00 94.44 96 LEU A CA 1
ATOM 783 C C . LEU A 1 96 ? 4.143 -2.464 14.664 1.00 94.44 96 LEU A C 1
ATOM 785 O O . LEU A 1 96 ? 5.160 -2.408 13.982 1.00 94.44 96 LEU A O 1
ATOM 789 N N . ALA A 1 97 ? 3.674 -3.615 15.152 1.00 95.50 97 ALA A N 1
ATOM 790 C CA . ALA A 1 97 ? 4.363 -4.887 14.948 1.00 95.50 97 ALA A CA 1
ATOM 791 C C . ALA A 1 97 ? 4.482 -5.235 13.454 1.00 95.50 97 ALA A C 1
ATOM 793 O O . ALA A 1 97 ? 5.499 -5.767 13.018 1.00 95.50 97 ALA A O 1
ATOM 794 N N . PHE A 1 98 ? 3.466 -4.910 12.652 1.00 93.44 98 PHE A N 1
ATOM 795 C CA . PHE A 1 98 ? 3.500 -5.064 11.202 1.00 93.44 98 PHE A CA 1
ATOM 796 C C . PHE A 1 98 ? 4.628 -4.234 10.580 1.00 93.44 98 PHE A C 1
ATOM 798 O O . PHE A 1 98 ? 5.458 -4.784 9.858 1.00 93.44 98 PHE A O 1
ATOM 805 N N . LEU A 1 99 ? 4.726 -2.949 10.934 1.00 92.06 99 LEU A N 1
ATOM 806 C CA . LEU A 1 99 ? 5.818 -2.081 10.495 1.00 92.06 99 LEU A CA 1
ATOM 807 C C . LEU A 1 99 ? 7.197 -2.605 10.918 1.00 92.06 99 LEU A C 1
ATOM 809 O O . LEU A 1 99 ? 8.126 -2.638 10.112 1.00 92.06 99 LEU A O 1
ATOM 813 N N . GLU A 1 100 ? 7.350 -3.018 12.173 1.00 93.31 100 GLU A N 1
ATOM 814 C CA . GLU A 1 100 ? 8.610 -3.563 12.687 1.00 93.31 100 GLU A CA 1
ATOM 815 C C . GLU A 1 100 ? 9.035 -4.824 11.927 1.00 93.31 100 GLU A C 1
ATOM 817 O O . GLU A 1 100 ? 10.219 -5.014 11.655 1.00 93.31 100 GLU A O 1
ATOM 822 N N . ARG A 1 101 ? 8.078 -5.674 11.535 1.00 91.81 101 ARG A N 1
ATOM 823 C CA . ARG A 1 101 ? 8.362 -6.861 10.719 1.00 91.81 101 ARG A CA 1
ATOM 824 C C . ARG A 1 101 ? 8.745 -6.514 9.290 1.00 91.81 101 ARG A C 1
ATOM 826 O O . ARG A 1 101 ? 9.659 -7.145 8.771 1.00 91.81 101 ARG A O 1
ATOM 833 N N . LEU A 1 102 ? 8.114 -5.512 8.679 1.00 89.69 102 LEU A N 1
ATOM 834 C CA . LEU A 1 102 ? 8.509 -5.043 7.348 1.00 89.69 102 LEU A CA 1
ATOM 835 C C . LEU A 1 102 ? 9.951 -4.509 7.338 1.00 89.69 102 LEU A C 1
ATOM 837 O O . LEU A 1 102 ? 10.709 -4.849 6.436 1.00 89.69 102 LEU A O 1
ATOM 841 N N . HIS A 1 103 ? 10.369 -3.779 8.378 1.00 87.44 103 HIS A N 1
ATOM 842 C CA . HIS A 1 103 ? 11.759 -3.320 8.532 1.00 87.44 103 HIS A CA 1
ATOM 843 C C . HIS A 1 103 ? 12.782 -4.456 8.676 1.00 87.44 103 HIS A C 1
ATOM 845 O O . HIS A 1 103 ? 13.968 -4.252 8.433 1.00 87.44 103 HIS A O 1
ATOM 851 N N . GLN A 1 104 ? 12.345 -5.638 9.115 1.00 87.50 104 GLN A N 1
ATOM 852 C CA . GLN A 1 104 ? 13.208 -6.806 9.292 1.00 87.50 104 GLN A CA 1
ATOM 853 C C . GLN A 1 104 ? 13.329 -7.657 8.027 1.00 87.50 104 GLN A C 1
ATOM 855 O O . GLN A 1 104 ? 14.109 -8.611 8.036 1.00 87.50 104 GLN A O 1
ATOM 860 N N . ILE A 1 105 ? 12.568 -7.363 6.964 1.00 83.19 105 ILE A N 1
ATOM 861 C CA . ILE A 1 105 ? 12.669 -8.103 5.704 1.00 83.19 105 ILE A CA 1
ATOM 862 C C . ILE A 1 105 ? 14.095 -7.925 5.170 1.00 83.19 105 ILE A C 1
ATOM 864 O O . ILE A 1 105 ? 14.508 -6.789 4.933 1.00 83.19 105 ILE A O 1
ATOM 868 N N . PRO A 1 106 ? 14.861 -9.017 4.987 1.00 80.06 106 PRO A N 1
ATOM 869 C CA . PRO A 1 106 ? 16.211 -8.922 4.466 1.00 80.06 106 PRO A CA 1
ATOM 870 C C . PRO A 1 106 ? 16.189 -8.299 3.079 1.00 80.06 106 PRO A C 1
ATOM 872 O O . PRO A 1 106 ? 15.581 -8.824 2.149 1.00 80.06 106 PRO A O 1
ATOM 875 N N . ILE A 1 107 ? 16.887 -7.181 2.960 1.00 76.25 107 ILE A N 1
ATOM 876 C CA . ILE A 1 107 ? 17.124 -6.513 1.697 1.00 76.25 107 ILE A CA 1
ATOM 877 C C . ILE A 1 107 ? 18.459 -7.042 1.176 1.00 76.25 107 ILE A C 1
ATOM 879 O O . ILE A 1 107 ? 19.509 -6.429 1.353 1.00 76.25 107 ILE A O 1
ATOM 883 N N . VAL A 1 108 ? 18.434 -8.259 0.652 1.00 69.25 108 VAL A N 1
ATOM 884 C CA . VAL A 1 108 ? 19.595 -8.886 0.019 1.00 69.25 108 VAL A CA 1
ATOM 885 C C . VAL A 1 108 ? 19.217 -9.273 -1.397 1.00 69.25 108 VAL A C 1
ATOM 887 O O . VAL A 1 108 ? 18.065 -9.634 -1.652 1.00 69.25 108 VAL A O 1
ATOM 890 N N . ASP A 1 109 ? 20.185 -9.213 -2.307 1.00 58.38 109 ASP A N 1
ATOM 891 C CA . ASP A 1 109 ? 20.006 -9.765 -3.642 1.00 58.38 109 ASP A CA 1
ATOM 892 C C . ASP A 1 109 ? 19.589 -11.233 -3.512 1.00 58.38 109 ASP A C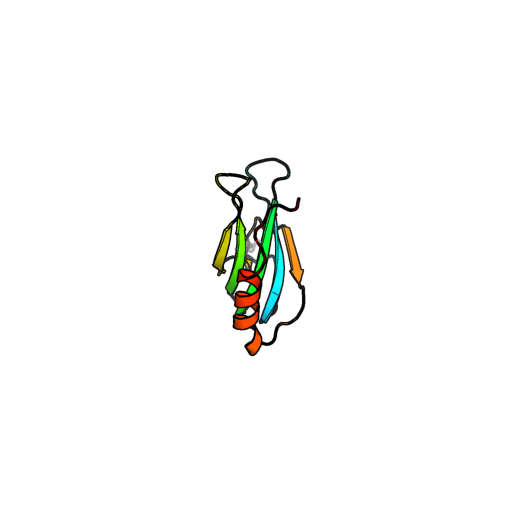 1
ATOM 894 O O . ASP A 1 109 ? 20.209 -12.022 -2.791 1.00 58.38 109 ASP A O 1
ATOM 898 N N . SER A 1 110 ? 18.491 -11.592 -4.176 1.00 55.22 110 SER A N 1
ATOM 899 C CA . SER A 1 110 ? 18.126 -12.995 -4.341 1.00 55.22 110 SER A CA 1
ATOM 900 C C . SER A 1 110 ? 19.183 -13.613 -5.254 1.00 55.22 110 SER A C 1
ATOM 902 O O . SER A 1 110 ? 19.205 -13.311 -6.445 1.00 55.22 110 SER A O 1
ATOM 904 N N . VAL A 1 111 ? 20.101 -14.377 -4.660 1.00 47.41 111 VAL A N 1
ATOM 905 C CA . VAL A 1 111 ? 21.149 -15.143 -5.357 1.00 47.41 111 VAL A CA 1
ATOM 906 C C . VAL A 1 111 ? 20.585 -16.126 -6.374 1.00 47.41 111 VAL A C 1
ATOM 908 O O . VAL A 1 111 ? 19.525 -16.732 -6.093 1.00 47.41 111 VAL A O 1
#

Secondary structure (DSSP, 8-state):
---------------SS---TT-EEEEEEE--SSTT-EEEEEEEEEETTEEEEEEEE--SSTT--EEEEEEESSGGG-TTEEEEEE-----GGGHHHHHHHHHTS------